Protein AF-A0A2D6MB55-F1 (afdb_monomer)

Solvent-accessible surface area (backbone atoms only — not comparable to full-atom values): 8657 Å² total; per-residue (Å²): 123,76,75,71,78,66,38,72,66,57,54,50,52,52,50,50,51,53,52,52,50,52,53,48,53,53,51,52,51,54,50,52,52,51,52,52,51,52,53,50,52,49,52,50,52,51,51,51,51,50,52,55,52,49,47,72,74,47,56,65,66,57,61,52,49,52,53,49,50,53,51,52,51,49,50,42,57,69,56,49,40,68,59,49,39,31,81,73,75,41,66,48,79,43,83,44,79,46,72,49,79,35,98,54,93,60,78,53,74,72,53,78,44,81,42,77,47,75,42,86,50,81,79,81,50,72,65,60,52,50,53,51,51,49,51,50,49,50,56,56,47,46,58,60,62,67,68,65,128

Radius of gyration: 39.73 Å; Cα contacts (8 Å, |Δi|>4): 72; chains: 1; bounding box: 83×55×105 Å

Structure (mmCIF, N/CA/C/O backbone):
data_AF-A0A2D6MB55-F1
#
_entry.id   AF-A0A2D6MB55-F1
#
loop_
_atom_site.group_PDB
_atom_site.id
_atom_site.type_symbol
_atom_site.label_atom_id
_atom_site.label_alt_id
_atom_site.label_comp_id
_atom_site.label_asym_id
_atom_site.label_entity_id
_atom_site.label_seq_id
_atom_site.pdbx_PDB_ins_code
_atom_site.Cartn_x
_atom_site.Cartn_y
_atom_site.Cartn_z
_atom_site.occupancy
_atom_site.B_iso_or_equiv
_atom_site.auth_seq_id
_atom_site.auth_comp_id
_atom_site.auth_asym_id
_atom_site.auth_atom_id
_atom_site.pdbx_PDB_model_num
ATOM 1 N N . MET A 1 1 ? -41.201 25.188 70.132 1.00 49.41 1 MET A N 1
ATOM 2 C CA . MET A 1 1 ? -42.019 24.571 69.062 1.00 49.41 1 MET A CA 1
ATOM 3 C C . MET A 1 1 ? -41.238 24.236 67.788 1.00 49.41 1 MET A C 1
ATOM 5 O O . MET A 1 1 ? -41.664 23.335 67.086 1.00 49.41 1 MET A O 1
ATOM 9 N N . LEU A 1 2 ? -40.085 24.859 67.499 1.00 52.25 2 LEU A N 1
ATOM 10 C CA . LEU A 1 2 ? -39.269 24.522 66.315 1.00 52.25 2 LEU A CA 1
ATOM 11 C C . LEU A 1 2 ? -38.495 23.190 66.413 1.00 52.25 2 LEU A C 1
ATOM 13 O O . LEU A 1 2 ? -38.155 22.598 65.397 1.00 52.25 2 LEU A O 1
ATOM 17 N N . THR A 1 3 ? -38.242 22.689 67.622 1.00 56.59 3 THR A N 1
ATOM 18 C CA . THR A 1 3 ? -37.444 21.474 67.868 1.00 56.59 3 THR A CA 1
ATOM 19 C C . THR A 1 3 ? -38.216 20.162 67.683 1.00 56.59 3 THR A C 1
ATOM 21 O O . THR A 1 3 ? -37.604 19.104 67.653 1.00 56.59 3 THR A O 1
ATOM 24 N N . SER A 1 4 ? -39.543 20.221 67.517 1.00 56.69 4 SER A N 1
ATOM 25 C CA . SER A 1 4 ? -40.404 19.052 67.265 1.00 56.69 4 SER A CA 1
ATOM 26 C C . SER A 1 4 ? -40.578 18.730 65.777 1.00 56.69 4 SER A C 1
ATOM 28 O O . SER A 1 4 ? -41.029 17.640 65.455 1.00 56.69 4 SER A O 1
ATOM 30 N N . PHE A 1 5 ? -40.262 19.659 64.869 1.00 56.84 5 PHE A N 1
ATOM 31 C CA . PHE A 1 5 ? -40.374 19.447 63.417 1.00 56.84 5 PHE A CA 1
ATOM 32 C C . PHE A 1 5 ? -39.100 18.844 62.800 1.00 56.84 5 PHE A C 1
ATOM 34 O O . PHE A 1 5 ? -39.119 18.387 61.662 1.00 56.84 5 PHE A O 1
ATOM 41 N N . LEU A 1 6 ? -38.004 18.804 63.564 1.00 64.69 6 LEU A N 1
ATOM 42 C CA . LEU A 1 6 ? -36.760 18.103 63.241 1.00 64.69 6 LEU A CA 1
ATOM 43 C C . LEU A 1 6 ? -36.684 16.797 64.047 1.00 64.69 6 LEU A C 1
ATOM 45 O O . LEU A 1 6 ? -35.723 16.564 64.778 1.00 64.69 6 LEU A O 1
ATOM 49 N N . THR A 1 7 ? -37.719 15.954 63.972 1.00 75.19 7 THR A N 1
ATOM 50 C CA . THR A 1 7 ? -37.617 14.604 64.538 1.00 75.19 7 THR A CA 1
ATOM 51 C C . THR A 1 7 ? -36.557 13.814 63.782 1.00 75.19 7 THR A C 1
ATOM 53 O O . THR A 1 7 ? -36.423 13.908 62.557 1.00 75.19 7 THR A O 1
ATOM 56 N N . VAL A 1 8 ? -35.791 13.014 64.521 1.00 77.81 8 VAL A N 1
ATOM 57 C CA . VAL A 1 8 ? -34.730 12.165 63.966 1.00 77.81 8 VAL A CA 1
ATOM 58 C C . VAL A 1 8 ? -35.293 11.218 62.892 1.00 77.81 8 VAL A C 1
ATOM 60 O O . VAL A 1 8 ? -34.596 10.927 61.921 1.00 77.81 8 VAL A O 1
ATOM 63 N N . GLU A 1 9 ? -36.570 10.819 62.986 1.00 78.19 9 GLU A N 1
ATOM 64 C CA . GLU A 1 9 ? -37.245 10.010 61.961 1.00 78.19 9 GLU A CA 1
ATOM 65 C C . GLU A 1 9 ? -37.550 10.770 60.658 1.00 78.19 9 GLU A C 1
ATOM 67 O O . GLU A 1 9 ? -37.451 10.197 59.575 1.00 78.19 9 GLU A O 1
ATOM 72 N N . PHE A 1 10 ? -37.884 12.065 60.712 1.00 81.69 10 PHE A N 1
ATOM 73 C CA . PHE A 1 10 ? -38.098 12.857 59.494 1.00 81.69 10 PHE A CA 1
ATOM 74 C C . PHE A 1 10 ? -36.774 13.098 58.760 1.00 81.69 10 PHE A C 1
ATOM 76 O O . PHE 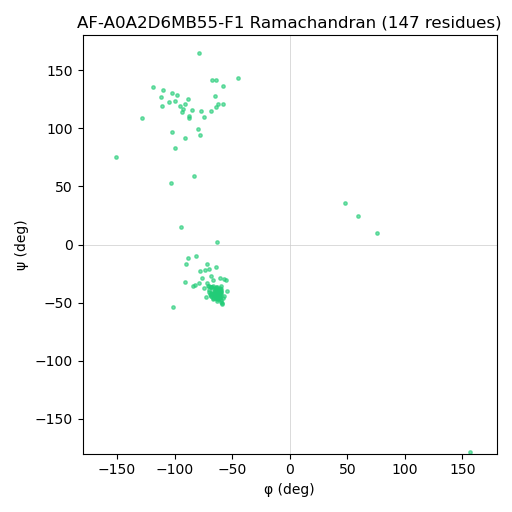A 1 10 ? -36.698 12.960 57.538 1.00 81.69 10 PHE A O 1
ATOM 83 N N . ILE A 1 11 ? -35.704 13.378 59.513 1.00 82.12 11 ILE A N 1
ATOM 84 C CA . ILE A 1 11 ? -34.352 13.531 58.963 1.00 82.12 11 ILE A CA 1
ATOM 85 C C . ILE A 1 11 ? -33.872 12.212 58.347 1.00 82.12 11 ILE A C 1
ATOM 87 O O . ILE A 1 11 ? -33.307 12.237 57.257 1.00 82.12 11 ILE A O 1
ATOM 91 N N . SER A 1 12 ? -34.124 11.059 58.978 1.00 82.44 12 SER A N 1
ATOM 92 C CA . SER A 1 12 ? -33.729 9.755 58.428 1.00 82.44 12 SER A CA 1
ATOM 93 C C . SER A 1 12 ? -34.544 9.361 57.187 1.00 82.44 12 SER A C 1
ATOM 95 O O . SER A 1 12 ? -33.988 8.812 56.232 1.00 82.44 12 SER A O 1
ATOM 97 N N . MET A 1 13 ? -35.833 9.707 57.129 1.00 84.25 13 MET A N 1
ATOM 98 C CA . MET A 1 13 ? -36.677 9.478 55.952 1.00 84.25 13 MET A CA 1
ATOM 99 C C . MET A 1 13 ? -36.261 10.364 54.766 1.00 84.25 13 MET A C 1
ATOM 101 O O . MET A 1 13 ? -36.111 9.880 53.645 1.00 84.25 13 MET A O 1
ATOM 105 N N . VAL A 1 14 ? -35.999 11.651 55.001 1.00 85.56 14 VAL A N 1
ATOM 106 C CA . VAL A 1 14 ? -35.494 12.560 53.959 1.00 85.56 14 VAL A CA 1
ATOM 107 C C . VAL A 1 14 ? -34.083 12.156 53.520 1.00 85.56 14 VAL A C 1
ATOM 109 O O . VAL A 1 14 ? -33.806 12.096 52.322 1.00 85.56 14 VAL A O 1
ATOM 112 N N . ALA A 1 15 ? -33.205 11.798 54.461 1.00 81.94 15 ALA A N 1
ATOM 113 C CA . ALA A 1 15 ? -31.858 11.326 54.154 1.00 81.94 15 ALA A CA 1
ATOM 114 C C . ALA A 1 15 ? -31.874 10.031 53.324 1.00 81.94 15 ALA A C 1
ATOM 116 O O . ALA A 1 15 ? -31.154 9.936 52.333 1.00 81.94 15 ALA A O 1
ATOM 117 N N . SER A 1 16 ? -32.726 9.058 53.660 1.00 83.12 16 SER A N 1
ATOM 118 C CA . SER A 1 16 ? -32.865 7.809 52.893 1.00 83.12 16 SER A CA 1
ATOM 119 C C . SER A 1 16 ? -33.457 8.027 51.496 1.00 83.12 16 SER A C 1
ATOM 121 O O . SER A 1 16 ? -32.998 7.399 50.541 1.00 83.12 16 SER A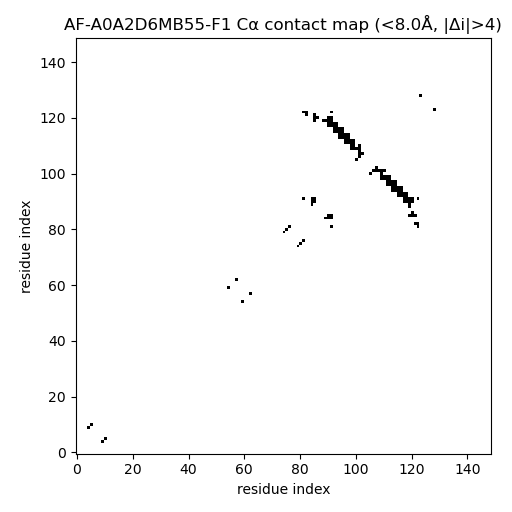 O 1
ATOM 123 N N . GLY A 1 17 ? -34.391 8.970 51.335 1.00 87.75 17 GLY A N 1
ATOM 124 C CA . GLY A 1 17 ? -34.904 9.385 50.026 1.00 87.75 17 GLY A CA 1
ATOM 125 C C . GLY A 1 17 ? -33.832 10.030 49.140 1.00 87.75 17 GLY A C 1
ATOM 126 O O . GLY A 1 17 ? -33.711 9.681 47.964 1.00 87.75 17 GLY A O 1
ATOM 127 N N . ILE A 1 18 ? -33.000 10.912 49.708 1.00 86.94 18 ILE A N 1
ATOM 128 C CA . ILE A 1 18 ? -31.872 11.539 48.997 1.00 86.94 18 ILE A CA 1
ATOM 129 C C . ILE A 1 18 ? -30.836 10.484 48.593 1.00 86.94 18 ILE A C 1
ATOM 131 O O . ILE A 1 18 ? -30.389 10.457 47.447 1.00 86.94 18 ILE A O 1
ATOM 135 N N . VAL A 1 19 ? -30.490 9.573 49.504 1.00 88.12 19 VAL A N 1
ATOM 136 C CA . VAL A 1 19 ? -29.543 8.482 49.236 1.00 88.12 19 VAL A CA 1
ATOM 137 C C . VAL A 1 19 ? -30.075 7.547 48.142 1.00 88.12 19 VAL A C 1
ATOM 139 O O . VAL A 1 19 ? -29.352 7.232 47.197 1.00 88.12 19 VAL A O 1
ATOM 142 N N . GLY A 1 20 ? -31.354 7.167 48.198 1.00 87.06 20 GLY A N 1
ATOM 143 C CA . GLY A 1 20 ? -32.001 6.362 47.159 1.00 87.06 20 GLY A CA 1
ATOM 144 C C . GLY A 1 20 ? -32.026 7.051 45.791 1.00 87.06 20 GLY A C 1
ATOM 145 O O . GLY A 1 20 ? -31.781 6.406 44.770 1.00 87.06 20 GLY A O 1
ATOM 146 N N . PHE A 1 21 ? -32.247 8.369 45.757 1.00 92.00 21 PHE A N 1
ATOM 147 C CA . PHE A 1 21 ? -32.185 9.160 44.527 1.00 92.00 21 PHE A CA 1
ATOM 148 C C . PHE A 1 21 ? -30.772 9.186 43.921 1.00 92.00 21 PHE A C 1
ATOM 150 O O . PHE A 1 21 ? -30.623 9.011 42.710 1.00 92.00 21 PHE A O 1
ATOM 157 N N . ILE A 1 22 ? -29.728 9.317 44.747 1.00 90.88 22 ILE A N 1
ATOM 158 C CA . ILE A 1 22 ? -28.326 9.267 44.296 1.00 90.88 22 ILE A CA 1
ATOM 159 C C . ILE A 1 22 ? -28.000 7.896 43.698 1.00 90.88 22 ILE A C 1
ATOM 161 O O . ILE A 1 22 ? -27.485 7.820 42.581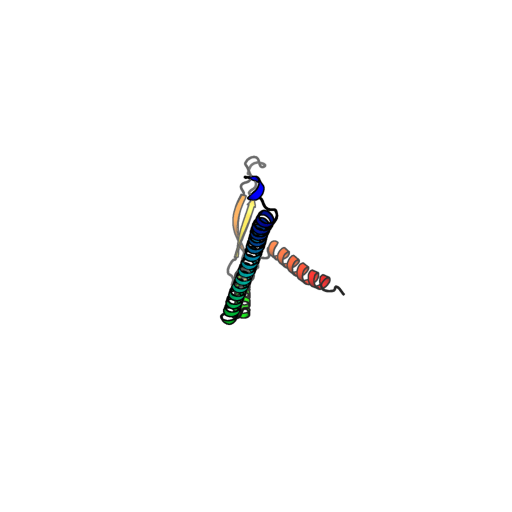 1.00 90.88 22 ILE A O 1
ATOM 165 N N . PHE A 1 23 ? -28.341 6.807 44.392 1.00 91.25 23 PHE A N 1
ATOM 166 C CA . PHE A 1 23 ? -28.106 5.456 43.877 1.00 91.25 23 PHE A CA 1
ATOM 167 C C . PHE A 1 23 ? -28.866 5.190 42.578 1.00 91.25 23 PHE A C 1
ATOM 169 O O . PHE A 1 23 ? -28.303 4.607 41.650 1.00 91.25 23 PHE A O 1
ATOM 176 N N . ARG A 1 24 ? -30.110 5.667 42.463 1.00 90.69 24 ARG A N 1
ATOM 177 C CA . ARG A 1 24 ? -30.884 5.565 41.222 1.00 90.69 24 ARG A CA 1
ATOM 178 C C . ARG A 1 24 ? -30.242 6.350 40.081 1.00 90.69 24 ARG A C 1
ATOM 180 O O . ARG A 1 24 ? -30.130 5.816 38.983 1.00 90.69 24 ARG A O 1
ATOM 187 N N . SER A 1 25 ? -29.760 7.565 40.344 1.00 91.62 25 SER A N 1
ATOM 188 C CA . SER A 1 25 ? -29.056 8.376 39.344 1.00 91.62 25 SER A CA 1
ATOM 189 C C . SER A 1 25 ? -27.781 7.687 38.842 1.00 91.62 25 SER A C 1
ATOM 191 O O . SER A 1 25 ? -27.509 7.669 37.642 1.00 91.62 25 SER A O 1
ATOM 193 N N . ILE A 1 26 ? -27.018 7.058 39.740 1.00 92.06 26 ILE A N 1
ATOM 194 C CA . ILE A 1 26 ? -25.820 6.286 39.378 1.00 92.06 26 ILE A CA 1
ATOM 195 C C . ILE A 1 26 ? -26.199 5.039 38.565 1.00 92.06 26 ILE A C 1
ATOM 197 O O . ILE A 1 26 ? -25.563 4.752 37.551 1.00 92.06 26 ILE A O 1
ATOM 201 N N . ALA A 1 27 ? -27.252 4.322 38.961 1.00 90.94 27 ALA A N 1
ATOM 202 C CA . ALA A 1 27 ? -27.725 3.138 38.250 1.00 90.94 27 ALA A CA 1
ATOM 203 C C . ALA A 1 27 ? -28.248 3.465 36.839 1.00 90.94 27 ALA A C 1
ATOM 205 O O . ALA A 1 27 ? -27.990 2.719 35.895 1.00 90.94 27 ALA A O 1
ATOM 206 N N . GLU A 1 28 ? -28.952 4.586 36.665 1.00 92.56 28 GLU A N 1
ATOM 207 C CA . GLU A 1 28 ? -29.411 5.057 35.352 1.00 92.56 28 GLU A CA 1
ATOM 208 C C . GLU A 1 28 ? -28.235 5.436 34.440 1.00 92.56 28 GLU A C 1
ATOM 210 O O . GLU A 1 28 ? -28.240 5.073 33.262 1.00 92.56 28 GLU A O 1
ATOM 215 N N . LYS A 1 29 ? -27.179 6.063 34.980 1.00 91.44 29 LYS A N 1
ATOM 216 C CA . LYS A 1 29 ? -25.940 6.327 34.227 1.00 91.44 29 LYS A CA 1
ATOM 217 C C . LYS A 1 29 ? -25.261 5.039 33.755 1.00 91.44 29 LYS A C 1
ATOM 219 O O . LYS A 1 29 ? -24.904 4.950 32.584 1.00 91.44 29 LYS A O 1
ATOM 224 N N . GLN A 1 30 ? -25.140 4.031 34.621 1.00 90.94 30 GLN A N 1
ATOM 225 C CA . GLN A 1 30 ? -24.542 2.741 34.246 1.00 90.94 30 GLN A CA 1
ATOM 226 C C . GLN A 1 30 ? -25.343 2.027 33.149 1.00 90.94 30 GLN A C 1
ATOM 228 O O . GLN A 1 30 ? -24.764 1.515 32.193 1.00 90.94 30 GLN A O 1
ATOM 23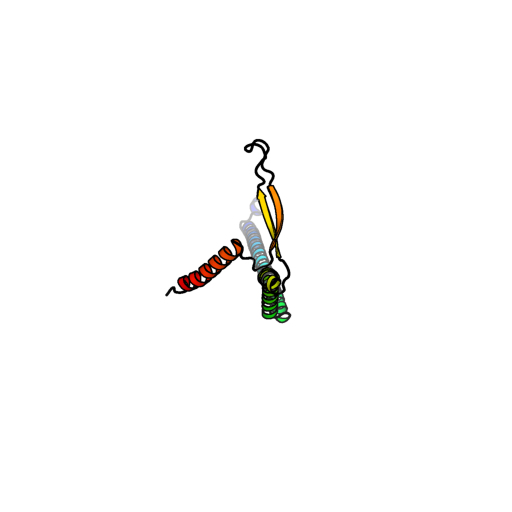3 N N . LYS A 1 31 ? -26.680 2.043 33.239 1.00 93.06 31 LYS A N 1
ATOM 234 C CA . LYS A 1 31 ? -27.549 1.490 32.188 1.00 93.06 31 LYS A CA 1
ATOM 235 C C . LYS A 1 31 ? -27.365 2.214 30.856 1.00 93.06 31 LYS A C 1
ATOM 237 O O . LYS A 1 31 ? -27.246 1.566 29.823 1.00 93.06 31 LYS A O 1
ATOM 242 N N . TYR A 1 32 ? -27.280 3.544 30.876 1.00 95.00 32 TYR A N 1
ATOM 243 C CA . TYR A 1 32 ? -27.046 4.331 29.666 1.00 95.00 32 TYR A CA 1
ATOM 244 C C . TYR A 1 32 ? -25.689 4.020 29.016 1.00 95.00 32 TYR A C 1
ATOM 246 O O . TYR A 1 32 ? -25.595 3.913 27.792 1.00 95.00 32 TYR A O 1
ATOM 254 N N . GLU A 1 33 ? -24.634 3.844 29.813 1.00 93.44 33 GLU A N 1
ATOM 255 C CA . GLU A 1 33 ? -23.320 3.440 29.305 1.00 93.44 33 GLU A CA 1
ATOM 256 C C . GLU A 1 33 ? -23.345 2.041 28.687 1.00 93.44 33 GLU A C 1
ATOM 258 O O . GLU A 1 33 ? -22.798 1.847 27.598 1.00 93.44 33 GLU A O 1
ATOM 263 N N . GLN A 1 34 ? -24.033 1.094 29.329 1.00 94.00 34 GLN A N 1
ATOM 264 C CA . GLN A 1 34 ? -24.227 -0.254 28.803 1.00 94.00 34 GLN A CA 1
ATOM 265 C C . GLN A 1 34 ? -24.993 -0.236 27.473 1.00 94.00 34 GLN A C 1
ATOM 267 O O . GLN A 1 34 ? -24.568 -0.869 26.505 1.00 94.00 34 GLN A O 1
ATOM 272 N N . ASP A 1 35 ? -26.070 0.543 27.380 1.00 95.81 35 ASP A N 1
ATOM 273 C CA . ASP A 1 35 ? -26.835 0.708 26.142 1.00 95.81 35 ASP A CA 1
ATOM 274 C C . ASP A 1 35 ? -26.002 1.366 25.039 1.00 95.81 35 ASP A C 1
ATOM 276 O O . ASP A 1 35 ? -26.057 0.950 23.878 1.00 95.81 35 ASP A O 1
ATOM 280 N N . ARG A 1 36 ? -25.182 2.367 25.381 1.00 94.31 36 ARG A N 1
ATOM 281 C CA . ARG A 1 36 ? -24.269 3.010 24.429 1.00 94.31 36 ARG A CA 1
ATOM 282 C C . ARG A 1 36 ? -23.221 2.024 23.914 1.00 94.31 36 ARG A C 1
ATOM 284 O O . ARG A 1 36 ? -22.938 2.015 22.717 1.00 94.31 36 ARG A O 1
ATOM 291 N N . PHE A 1 37 ? -22.680 1.182 24.791 1.00 96.00 37 PHE A N 1
ATOM 292 C CA . PHE A 1 37 ? -21.735 0.133 24.420 1.00 96.00 37 PHE A CA 1
ATOM 293 C C . PHE A 1 37 ? -22.380 -0.917 23.507 1.00 96.00 37 PHE A C 1
ATOM 295 O O . PHE A 1 37 ? -21.817 -1.249 22.465 1.00 96.00 37 PHE A O 1
ATOM 302 N N . ASN A 1 38 ? -23.596 -1.365 23.824 1.00 96.06 38 ASN A N 1
ATOM 303 C CA . ASN A 1 38 ? -24.345 -2.302 22.984 1.00 96.06 38 ASN A CA 1
ATOM 304 C C . ASN A 1 38 ? -24.611 -1.727 21.585 1.00 96.06 38 ASN A C 1
ATOM 306 O O . ASN A 1 38 ? -24.345 -2.392 20.586 1.00 96.06 38 ASN A O 1
ATOM 310 N N . ARG A 1 39 ? -25.038 -0.460 21.494 1.00 95.75 39 ARG A N 1
ATOM 311 C CA . ARG A 1 39 ? -25.225 0.227 20.203 1.00 95.75 39 ARG A CA 1
ATOM 312 C C . ARG A 1 39 ? -23.923 0.342 19.412 1.00 95.75 39 ARG A C 1
ATOM 314 O O . ARG A 1 39 ? -23.939 0.176 18.196 1.00 95.75 39 ARG A O 1
ATOM 321 N N . MET A 1 40 ? -22.800 0.601 20.084 1.00 95.94 40 MET A N 1
ATOM 322 C CA . MET A 1 40 ? -21.484 0.628 19.443 1.00 95.94 40 MET A CA 1
ATOM 323 C C . MET A 1 40 ? -21.117 -0.747 18.876 1.00 95.94 40 MET A C 1
ATOM 325 O O . MET A 1 40 ? -20.711 -0.843 17.720 1.00 95.94 40 MET A O 1
ATOM 329 N N . LEU A 1 41 ? -21.302 -1.816 19.655 1.00 96.25 41 LEU A N 1
ATOM 330 C CA . LEU A 1 41 ? -21.068 -3.182 19.185 1.00 96.25 41 LEU A CA 1
ATOM 331 C C . LEU A 1 41 ? -21.955 -3.531 17.990 1.00 96.25 41 LEU A C 1
ATOM 333 O O . LEU A 1 41 ? -21.488 -4.157 17.041 1.00 96.25 41 LEU A O 1
ATOM 337 N N . ASP A 1 42 ? -23.217 -3.118 18.005 1.00 96.44 42 ASP A N 1
ATOM 338 C CA . ASP A 1 42 ? -24.128 -3.372 16.895 1.00 96.44 42 ASP A CA 1
ATOM 339 C C . ASP A 1 42 ? -23.749 -2.581 15.638 1.00 96.44 42 ASP A C 1
ATOM 341 O O . ASP A 1 42 ? -23.816 -3.132 14.538 1.00 96.44 42 ASP A O 1
ATOM 345 N N . ALA A 1 43 ? -23.264 -1.344 15.780 1.00 95.12 43 ALA A N 1
ATOM 346 C CA . ALA A 1 43 ? -22.711 -0.577 14.665 1.00 95.12 43 ALA A CA 1
ATOM 347 C C . ALA A 1 43 ? -21.477 -1.267 14.054 1.00 95.12 43 ALA A C 1
ATOM 349 O O . ALA A 1 43 ? -21.391 -1.413 12.833 1.00 95.12 43 ALA A O 1
ATOM 350 N N . LEU A 1 44 ? -20.562 -1.771 14.891 1.00 94.75 44 LEU A N 1
ATOM 351 C CA . LEU A 1 44 ? -19.397 -2.539 14.436 1.00 94.75 44 LEU A CA 1
ATOM 352 C C . LEU A 1 44 ? -19.821 -3.817 13.700 1.00 94.75 44 LEU A C 1
ATOM 354 O O . LEU A 1 44 ? -19.359 -4.069 12.590 1.00 94.75 44 LEU A O 1
ATOM 358 N N . LYS A 1 45 ? -20.784 -4.573 14.246 1.00 95.56 45 LYS A N 1
ATOM 359 C CA . LYS A 1 45 ? -21.341 -5.764 13.582 1.00 95.56 45 LYS A CA 1
ATOM 360 C C . LYS A 1 45 ? -21.975 -5.433 12.232 1.00 95.56 45 LYS A C 1
ATOM 362 O O . LYS A 1 45 ? -21.889 -6.237 11.306 1.00 95.56 45 LYS A O 1
ATOM 367 N N . GLN A 1 46 ? -22.660 -4.296 12.106 1.00 93.56 46 GLN A N 1
ATOM 368 C CA . GLN A 1 46 ? -23.229 -3.860 10.828 1.00 93.56 46 GLN A CA 1
ATOM 369 C C . GLN A 1 46 ? -22.135 -3.503 9.816 1.00 93.56 46 GLN A C 1
ATOM 371 O O . GLN A 1 46 ? -22.237 -3.908 8.656 1.00 93.56 46 GLN A O 1
ATOM 376 N N . SER A 1 47 ? -21.071 -2.828 10.258 1.00 90.69 47 SER A N 1
ATOM 377 C CA . SER A 1 47 ? -19.896 -2.544 9.428 1.00 90.69 47 SER A CA 1
ATOM 378 C C . SER A 1 47 ? -19.242 -3.833 8.925 1.00 90.69 47 SER A C 1
ATOM 380 O O . SER A 1 47 ? -19.077 -4.005 7.718 1.00 90.69 47 SER A O 1
ATOM 382 N N . ASP A 1 48 ? -18.983 -4.795 9.813 1.00 91.94 48 ASP A N 1
ATOM 383 C CA . ASP A 1 48 ? -18.412 -6.096 9.445 1.00 91.94 48 ASP A CA 1
ATOM 384 C C . ASP A 1 48 ? -19.310 -6.869 8.476 1.00 91.94 48 ASP A C 1
ATOM 386 O O . ASP A 1 48 ? -18.836 -7.463 7.507 1.00 91.94 48 ASP A O 1
ATOM 390 N N . LYS A 1 49 ? -20.632 -6.856 8.689 1.00 92.31 49 LYS A N 1
ATOM 391 C CA . LYS A 1 49 ? -21.586 -7.464 7.749 1.00 92.31 49 LYS A CA 1
ATOM 392 C C . LYS A 1 49 ? -21.506 -6.807 6.372 1.00 92.31 49 LYS A C 1
ATOM 394 O O . LYS A 1 49 ? -21.503 -7.526 5.375 1.00 92.31 49 LYS A O 1
ATOM 399 N N . SER A 1 50 ? -21.418 -5.480 6.311 1.00 86.00 50 SER A N 1
ATOM 400 C CA . SER A 1 50 ? -21.270 -4.735 5.057 1.00 86.00 50 SER A CA 1
ATOM 401 C C . SER A 1 50 ? -19.964 -5.095 4.339 1.00 86.00 50 SER A C 1
ATOM 403 O O . SER A 1 50 ? -19.980 -5.431 3.153 1.00 86.00 50 SER A O 1
ATOM 405 N N . MET A 1 51 ? -18.846 -5.141 5.071 1.00 80.62 51 MET A N 1
ATOM 406 C CA . MET A 1 51 ? -17.539 -5.541 4.539 1.00 80.62 51 MET A CA 1
ATOM 407 C C . MET A 1 51 ? -17.557 -6.979 4.006 1.00 80.62 51 MET A C 1
ATOM 409 O O . MET A 1 51 ? -17.135 -7.233 2.878 1.00 80.62 51 MET A O 1
ATOM 413 N N . ASN A 1 52 ? -18.133 -7.915 4.762 1.00 84.69 52 ASN A N 1
ATOM 414 C CA . ASN A 1 52 ? -18.283 -9.307 4.336 1.00 84.69 52 ASN A CA 1
ATOM 415 C C . ASN A 1 52 ? -19.189 -9.447 3.102 1.00 84.69 52 ASN A C 1
ATOM 417 O O . ASN A 1 52 ? -18.930 -10.272 2.227 1.00 84.69 52 ASN A O 1
ATOM 421 N N . GLN A 1 53 ? -20.246 -8.638 2.992 1.00 84.81 53 GLN A N 1
ATOM 422 C CA . GLN A 1 53 ? -21.075 -8.587 1.786 1.00 84.81 53 GLN A CA 1
ATOM 423 C C . GLN A 1 53 ? -20.317 -8.007 0.586 1.00 84.81 53 GLN A C 1
ATOM 425 O O . GLN A 1 53 ? -20.511 -8.481 -0.530 1.00 84.81 53 GLN A O 1
ATOM 430 N N . ALA A 1 54 ? -19.446 -7.016 0.782 1.00 74.94 54 ALA A N 1
ATOM 431 C CA . ALA A 1 54 ? -18.616 -6.459 -0.285 1.00 74.94 54 ALA A CA 1
ATOM 432 C C . ALA A 1 54 ? -17.613 -7.491 -0.832 1.00 74.94 54 ALA A C 1
ATOM 434 O O . ALA A 1 54 ? -17.504 -7.647 -2.047 1.00 74.94 54 ALA A O 1
ATOM 435 N N . VAL A 1 55 ? -16.976 -8.269 0.049 1.00 74.69 55 VAL A N 1
ATOM 436 C CA . VAL A 1 55 ? -16.091 -9.388 -0.330 1.00 74.69 55 VAL A CA 1
ATOM 437 C C . VAL A 1 55 ? -16.829 -10.456 -1.146 1.00 74.69 55 VAL A C 1
ATOM 439 O O . VAL A 1 55 ? -16.269 -11.017 -2.082 1.00 74.69 55 VAL A O 1
ATOM 442 N N . LYS A 1 56 ? -18.109 -10.715 -0.846 1.00 76.19 56 LYS A N 1
ATOM 443 C CA . LYS A 1 56 ? -18.938 -11.633 -1.648 1.00 76.19 56 LYS A CA 1
ATOM 444 C C . LYS A 1 56 ? -19.260 -11.098 -3.049 1.00 76.19 56 LYS A C 1
ATOM 446 O O . LYS A 1 56 ? -19.504 -11.899 -3.944 1.00 76.19 56 LYS A O 1
ATOM 451 N N . ARG A 1 57 ? -19.299 -9.773 -3.244 1.00 72.00 57 ARG A N 1
ATOM 452 C CA . ARG A 1 57 ? -19.609 -9.140 -4.542 1.00 72.00 57 ARG A CA 1
ATOM 453 C C . 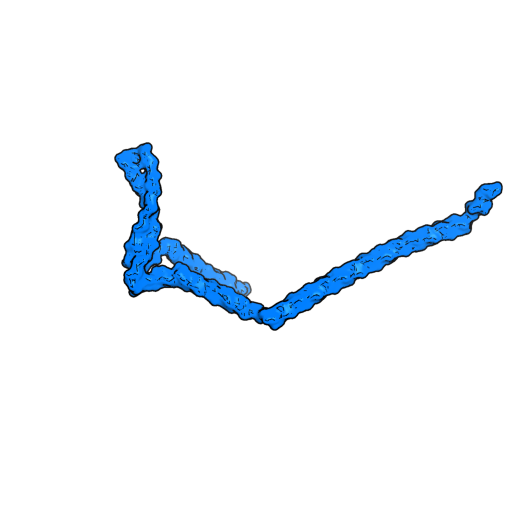ARG A 1 57 ? -18.401 -9.075 -5.468 1.00 72.00 57 ARG A C 1
ATOM 455 O O . ARG A 1 57 ? -18.565 -9.198 -6.676 1.00 72.00 57 ARG A O 1
ATOM 462 N N . VAL A 1 58 ? -17.208 -8.873 -4.913 1.00 66.25 58 VAL A N 1
ATOM 463 C CA . VAL A 1 58 ? -15.960 -8.843 -5.677 1.00 66.25 58 VAL A CA 1
ATOM 464 C C . VAL A 1 58 ? -14.981 -9.810 -5.022 1.00 66.25 58 VAL A C 1
ATOM 466 O O . VAL A 1 58 ? -14.476 -9.504 -3.940 1.00 66.25 58 VAL A O 1
ATOM 469 N N . PRO A 1 59 ? -14.687 -10.961 -5.656 1.00 70.19 59 PRO A N 1
ATOM 470 C CA . PRO A 1 59 ? -13.700 -11.879 -5.121 1.00 70.19 59 PRO A CA 1
ATOM 471 C C . PRO A 1 59 ? -12.364 -11.145 -4.992 1.00 70.19 59 PRO A C 1
ATOM 473 O O . PRO A 1 59 ? -11.822 -10.625 -5.971 1.00 70.19 59 PRO A O 1
ATOM 476 N N . VAL A 1 60 ? -11.838 -11.090 -3.767 1.00 66.62 60 VAL A N 1
ATOM 477 C CA . VAL A 1 60 ? -10.584 -10.391 -3.426 1.00 66.62 60 VAL A CA 1
ATOM 478 C C . VAL A 1 60 ? -9.424 -10.893 -4.295 1.00 66.62 60 VAL A C 1
ATOM 480 O O . VAL A 1 60 ? -8.529 -10.132 -4.670 1.00 66.62 60 VAL A O 1
ATOM 483 N N . ASP A 1 61 ? -9.491 -12.163 -4.692 1.00 69.25 61 ASP A N 1
ATOM 484 C CA . ASP A 1 61 ? -8.530 -12.814 -5.574 1.00 69.25 61 ASP A CA 1
ATOM 485 C C . ASP A 1 61 ? -8.496 -12.205 -6.979 1.00 69.25 61 ASP A C 1
ATOM 487 O O . ASP A 1 61 ? -7.413 -12.034 -7.541 1.00 69.25 61 ASP A O 1
ATOM 491 N N . VAL A 1 62 ? -9.640 -11.777 -7.524 1.00 70.81 62 VAL A N 1
ATOM 492 C CA . VAL A 1 62 ? -9.693 -11.128 -8.844 1.00 70.81 62 VAL A CA 1
ATOM 493 C C . VAL A 1 62 ? -9.021 -9.760 -8.786 1.00 70.81 62 VAL A C 1
ATOM 495 O O . VAL A 1 62 ? -8.173 -9.455 -9.624 1.00 70.81 62 VAL A O 1
ATOM 498 N N . GLY A 1 63 ? -9.295 -8.966 -7.747 1.00 69.31 63 GLY A N 1
ATOM 499 C CA . GLY A 1 63 ? -8.621 -7.677 -7.549 1.00 69.31 63 GLY A CA 1
ATOM 500 C C . GLY A 1 63 ? -7.100 -7.818 -7.391 1.00 69.31 63 GLY A C 1
ATOM 501 O O . GLY A 1 63 ? -6.329 -7.010 -7.917 1.00 69.31 63 GLY A O 1
ATOM 502 N N . LYS A 1 64 ? -6.645 -8.881 -6.716 1.00 75.75 64 LYS A N 1
ATOM 503 C CA . LYS A 1 64 ? -5.220 -9.200 -6.547 1.00 75.75 64 LYS A CA 1
ATOM 504 C C . LYS A 1 64 ? -4.546 -9.565 -7.870 1.00 75.75 64 LYS A C 1
ATOM 506 O O . LYS A 1 64 ? -3.432 -9.106 -8.126 1.00 75.75 64 LYS A O 1
ATOM 511 N N . VAL A 1 65 ? -5.201 -10.372 -8.706 1.00 78.81 65 VAL A N 1
ATOM 512 C CA . VAL A 1 65 ? -4.682 -10.761 -10.026 1.00 78.81 65 VAL A CA 1
ATOM 513 C C . VAL A 1 65 ? -4.608 -9.553 -10.952 1.00 78.81 65 VAL A C 1
ATOM 515 O O . VAL A 1 65 ? -3.556 -9.321 -11.538 1.00 78.81 65 VAL A O 1
ATOM 518 N N . VAL A 1 66 ? -5.655 -8.726 -11.010 1.00 76.31 66 VAL A N 1
ATOM 519 C CA . VAL A 1 66 ? -5.667 -7.509 -11.839 1.00 76.31 66 V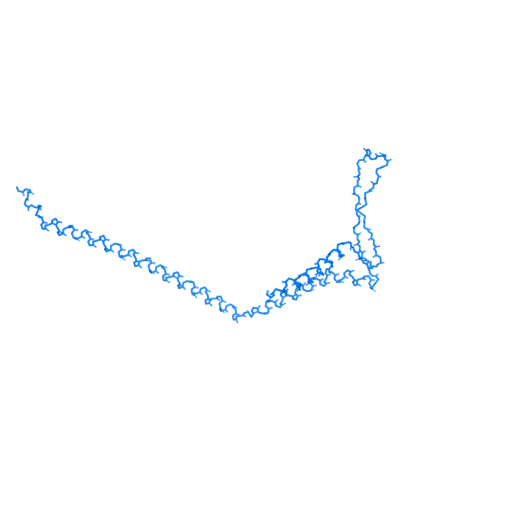AL A CA 1
ATOM 520 C C . VAL A 1 66 ? -4.512 -6.578 -11.466 1.00 76.31 66 VAL A C 1
ATOM 522 O O . VAL A 1 66 ? -3.781 -6.126 -12.343 1.00 76.31 66 VAL A O 1
ATOM 525 N N . ARG A 1 67 ? -4.261 -6.363 -10.166 1.00 75.56 67 ARG A N 1
ATOM 526 C CA . ARG A 1 67 ? -3.118 -5.554 -9.710 1.00 75.56 67 ARG A CA 1
ATOM 527 C C . ARG A 1 67 ? -1.780 -6.130 -10.181 1.00 75.56 67 ARG A C 1
ATOM 529 O O . ARG A 1 67 ? -0.918 -5.380 -10.624 1.00 75.56 67 ARG A O 1
ATOM 536 N N . ARG A 1 68 ? -1.607 -7.453 -10.103 1.00 81.25 68 ARG A N 1
ATOM 537 C CA . ARG A 1 68 ? -0.387 -8.129 -10.575 1.00 81.25 68 ARG A CA 1
ATOM 538 C C . ARG A 1 68 ? -0.221 -8.004 -12.087 1.00 81.25 68 ARG A C 1
ATOM 540 O O . ARG A 1 68 ? 0.877 -7.707 -12.533 1.00 81.25 68 ARG A O 1
ATOM 547 N N . VAL A 1 69 ? -1.294 -8.171 -12.857 1.00 83.56 69 VAL A N 1
ATOM 548 C CA . VAL A 1 69 ? -1.272 -8.048 -14.323 1.00 83.56 69 VAL A CA 1
ATOM 549 C C . VAL A 1 69 ? -0.924 -6.624 -14.753 1.00 83.56 69 VAL A C 1
ATOM 551 O O . VAL A 1 69 ? -0.070 -6.454 -15.618 1.00 83.56 69 VAL A O 1
ATOM 554 N N . ILE A 1 70 ? -1.508 -5.603 -14.117 1.00 81.00 70 ILE A N 1
ATOM 555 C CA . ILE A 1 70 ? -1.179 -4.197 -14.398 1.00 81.00 70 ILE A CA 1
ATOM 556 C C . ILE A 1 70 ? 0.306 -3.931 -14.122 1.00 81.00 70 ILE A C 1
ATOM 558 O O . ILE A 1 70 ? 0.998 -3.390 -14.979 1.00 81.00 70 ILE A O 1
ATOM 562 N N . VAL A 1 71 ? 0.820 -4.363 -12.965 1.00 80.56 71 VAL A N 1
ATOM 563 C CA . VAL A 1 71 ? 2.239 -4.184 -12.612 1.00 80.56 71 VAL A CA 1
ATOM 564 C C . VAL A 1 71 ? 3.157 -4.910 -13.596 1.00 80.56 71 VAL A C 1
ATOM 566 O O . VAL A 1 71 ? 4.129 -4.321 -14.057 1.00 80.56 71 VAL A O 1
ATOM 569 N N . LEU A 1 72 ? 2.841 -6.156 -13.962 1.00 83.12 72 LEU A N 1
ATOM 570 C CA . LEU A 1 72 ? 3.614 -6.913 -14.951 1.00 83.12 72 LEU A CA 1
ATOM 571 C C . LEU A 1 72 ? 3.597 -6.238 -16.327 1.00 83.12 72 LEU A C 1
ATOM 573 O O . LEU A 1 72 ? 4.630 -6.181 -16.981 1.00 83.12 72 LEU A O 1
ATOM 577 N N . THR A 1 73 ? 2.457 -5.681 -16.738 1.00 81.12 73 THR A N 1
ATOM 578 C CA . THR A 1 73 ? 2.318 -4.962 -18.014 1.00 81.12 73 THR A CA 1
ATOM 579 C C . THR A 1 73 ? 3.155 -3.683 -18.023 1.00 81.12 73 THR A C 1
ATOM 581 O O . THR A 1 73 ? 3.846 -3.413 -19.000 1.00 81.12 73 THR A O 1
ATOM 584 N N . ILE A 1 74 ? 3.147 -2.917 -16.928 1.00 77.06 74 ILE A N 1
ATOM 585 C CA . 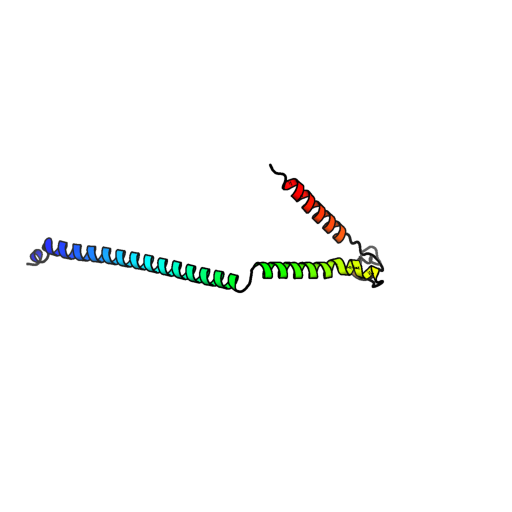ILE A 1 74 ? 3.950 -1.693 -16.807 1.00 77.06 74 ILE A CA 1
ATOM 586 C C . ILE A 1 74 ? 5.441 -2.030 -16.787 1.00 77.06 74 ILE A C 1
ATOM 588 O O . ILE A 1 74 ? 6.193 -1.424 -17.538 1.00 77.06 74 ILE A O 1
ATOM 592 N N . LEU A 1 75 ? 5.869 -3.017 -15.991 1.00 77.81 75 LEU A N 1
ATOM 593 C CA . LEU A 1 75 ? 7.270 -3.455 -15.958 1.00 77.81 75 LEU A CA 1
ATOM 594 C C . LEU A 1 75 ? 7.737 -3.974 -17.319 1.00 77.81 75 LEU A C 1
ATOM 596 O O . LEU A 1 75 ? 8.858 -3.695 -17.739 1.00 77.81 75 LEU A O 1
ATOM 600 N N . PHE A 1 76 ? 6.876 -4.698 -18.034 1.00 78.12 76 PHE A N 1
ATOM 601 C CA . PHE A 1 76 ? 7.163 -5.115 -19.399 1.00 78.12 76 PHE A CA 1
ATOM 602 C C . PHE A 1 76 ? 7.322 -3.901 -20.329 1.00 78.12 76 PHE A C 1
ATOM 604 O O . PHE A 1 76 ? 8.295 -3.815 -21.073 1.00 78.12 76 PHE A O 1
ATOM 611 N N . GLY A 1 77 ? 6.422 -2.921 -20.245 1.00 77.25 77 GLY A N 1
ATOM 612 C CA . GLY A 1 77 ? 6.491 -1.706 -21.056 1.00 77.25 77 GLY A CA 1
ATOM 613 C C . GLY A 1 77 ? 7.705 -0.820 -20.760 1.00 77.25 77 GLY A C 1
ATOM 614 O O . GLY A 1 77 ? 8.286 -0.269 -21.685 1.00 77.25 77 GLY A O 1
ATOM 615 N N . THR A 1 78 ? 8.114 -0.677 -19.498 1.00 73.62 78 THR A N 1
ATOM 616 C CA . THR A 1 78 ? 9.184 0.260 -19.115 1.00 73.62 78 THR A CA 1
ATOM 617 C C . THR A 1 78 ? 10.573 -0.355 -19.130 1.00 73.62 78 THR A C 1
ATOM 619 O O . THR A 1 78 ? 11.534 0.347 -19.422 1.00 73.62 78 THR A O 1
ATOM 622 N N . ILE A 1 79 ? 10.698 -1.647 -18.821 1.00 76.19 79 ILE A N 1
ATOM 623 C CA . ILE A 1 79 ? 11.992 -2.332 -18.763 1.00 76.19 79 ILE A CA 1
ATOM 624 C C . ILE A 1 79 ? 12.199 -3.143 -20.038 1.00 76.19 79 ILE A C 1
ATOM 626 O O . ILE A 1 79 ? 13.200 -2.970 -20.722 1.00 76.19 79 ILE A O 1
ATOM 630 N N . VAL A 1 80 ? 11.252 -4.014 -20.397 1.00 78.56 80 VAL A N 1
ATOM 631 C CA . VAL A 1 80 ? 11.452 -4.972 -21.498 1.00 78.56 80 VAL A CA 1
ATOM 632 C C . VAL A 1 80 ? 11.376 -4.298 -22.871 1.00 78.56 80 VAL A C 1
ATOM 634 O O . VAL A 1 80 ? 12.170 -4.632 -23.748 1.00 78.56 80 VAL A O 1
ATOM 637 N N . ALA A 1 81 ? 10.489 -3.319 -23.070 1.00 75.75 81 ALA A N 1
ATOM 638 C CA . ALA A 1 81 ? 10.374 -2.624 -24.355 1.00 75.75 81 ALA A CA 1
ATOM 639 C C . ALA A 1 81 ? 11.674 -1.920 -24.807 1.00 75.75 81 ALA A C 1
ATOM 641 O O . ALA A 1 81 ? 12.113 -2.212 -25.918 1.00 75.75 81 ALA A O 1
ATOM 642 N N . PRO A 1 82 ? 12.359 -1.076 -24.003 1.00 75.31 82 PRO A N 1
ATOM 643 C CA . PRO A 1 82 ? 13.629 -0.471 -24.426 1.00 75.31 82 PRO A CA 1
ATOM 644 C C . PRO A 1 82 ? 14.758 -1.490 -24.644 1.00 75.31 82 PRO A C 1
ATOM 646 O O . PRO A 1 82 ? 15.698 -1.192 -25.376 1.00 75.31 82 PRO A O 1
ATOM 649 N N . PHE A 1 83 ? 14.662 -2.703 -24.085 1.00 73.38 83 PHE A N 1
ATOM 650 C CA . PHE A 1 83 ? 15.574 -3.802 -24.422 1.00 73.38 83 PHE A CA 1
ATOM 651 C C . PHE A 1 83 ? 15.232 -4.493 -25.746 1.00 73.38 83 PHE A C 1
ATOM 653 O O . PHE A 1 83 ? 16.141 -4.951 -26.433 1.00 73.38 83 PHE A O 1
ATOM 660 N N . LEU A 1 84 ? 13.948 -4.579 -26.111 1.00 76.12 84 LEU A N 1
ATOM 661 C CA . LEU A 1 84 ? 13.495 -5.231 -27.344 1.00 76.12 84 LEU A CA 1
ATOM 662 C C . LEU A 1 84 ? 13.561 -4.314 -28.574 1.00 76.12 84 LEU A C 1
ATOM 664 O O . LEU A 1 84 ? 13.876 -4.788 -29.661 1.00 76.12 84 LEU A O 1
ATOM 668 N N . LEU A 1 85 ? 13.286 -3.016 -28.423 1.00 76.94 85 LEU A N 1
ATOM 669 C CA . LEU A 1 85 ? 13.253 -2.043 -29.525 1.00 76.94 85 LEU A CA 1
ATOM 670 C C . LEU A 1 85 ? 14.545 -2.003 -30.375 1.00 76.94 85 LEU A C 1
ATOM 672 O O . LEU A 1 85 ? 14.424 -1.985 -31.604 1.00 76.94 85 LEU A O 1
ATOM 676 N N . PRO A 1 86 ? 15.760 -2.102 -29.793 1.00 74.06 86 PRO A N 1
ATOM 677 C CA . PRO A 1 86 ? 16.995 -2.197 -30.571 1.00 74.06 86 PRO A CA 1
ATOM 678 C C . PRO A 1 86 ? 17.078 -3.420 -31.498 1.00 74.06 86 PRO A C 1
ATOM 680 O O . PRO A 1 86 ? 17.709 -3.330 -32.547 1.00 74.06 86 PRO A O 1
ATOM 683 N N . PHE A 1 87 ? 16.424 -4.548 -31.174 1.00 74.94 87 PHE A N 1
ATOM 684 C CA . PHE A 1 87 ? 16.399 -5.735 -32.050 1.00 74.94 87 PHE A CA 1
ATOM 685 C C . PHE A 1 87 ? 15.572 -5.518 -33.323 1.00 74.94 87 PHE A C 1
ATOM 687 O O . PHE A 1 87 ? 15.778 -6.209 -34.318 1.00 74.94 87 PHE A O 1
ATOM 694 N N . PHE A 1 88 ? 14.661 -4.542 -33.309 1.00 78.19 88 PHE A N 1
ATOM 695 C CA . PHE A 1 88 ? 13.862 -4.139 -34.466 1.00 78.19 88 PHE A CA 1
ATOM 696 C C . PHE A 1 88 ? 14.483 -2.956 -35.231 1.00 78.19 88 PHE A C 1
ATOM 698 O O . PHE A 1 88 ? 13.804 -2.343 -36.052 1.00 78.19 88 PHE A O 1
ATOM 705 N N . ASN A 1 89 ? 15.762 -2.635 -34.983 1.00 71.19 89 ASN A N 1
ATOM 706 C CA . ASN A 1 89 ? 16.482 -1.484 -35.549 1.00 71.19 89 ASN A CA 1
ATOM 707 C C . ASN A 1 89 ? 15.853 -0.113 -35.221 1.00 71.19 89 ASN A C 1
ATOM 709 O O . ASN A 1 89 ? 16.065 0.855 -35.951 1.00 71.19 89 ASN A O 1
ATOM 713 N N . ILE A 1 90 ? 15.096 -0.006 -34.125 1.00 75.88 90 ILE A N 1
ATOM 714 C CA . ILE A 1 90 ? 14.568 1.275 -33.639 1.00 75.88 90 ILE A CA 1
ATOM 715 C C . ILE A 1 90 ? 15.592 1.859 -32.648 1.00 75.88 90 ILE A C 1
ATOM 717 O O . ILE A 1 90 ? 15.895 1.195 -31.652 1.00 75.88 90 ILE A O 1
ATOM 721 N N . PRO A 1 91 ? 16.148 3.064 -32.893 1.00 69.62 91 PRO A N 1
ATOM 722 C CA . PRO A 1 91 ? 17.145 3.658 -32.005 1.00 69.62 91 PRO A CA 1
ATOM 723 C C . PRO A 1 91 ? 16.536 4.039 -30.653 1.00 69.62 91 PRO A C 1
ATOM 725 O O . PRO A 1 91 ? 15.416 4.549 -30.583 1.00 69.62 91 PRO A O 1
ATOM 728 N N . VAL A 1 92 ? 17.301 3.838 -29.578 1.00 69.69 92 VAL A N 1
ATOM 729 C CA . VAL A 1 92 ? 16.942 4.305 -28.232 1.00 69.69 92 VAL A CA 1
ATOM 730 C C . VAL A 1 92 ? 17.678 5.615 -27.969 1.00 69.69 92 VAL A C 1
ATOM 732 O O . VAL A 1 92 ? 18.890 5.715 -28.172 1.00 69.69 92 VAL A O 1
ATOM 735 N N . ILE A 1 93 ? 16.931 6.635 -27.551 1.00 70.56 93 ILE A N 1
ATOM 736 C CA . ILE A 1 93 ? 17.469 7.963 -27.248 1.00 70.56 93 ILE A CA 1
ATOM 737 C C . ILE A 1 93 ? 17.907 7.975 -25.787 1.00 70.56 93 ILE A C 1
ATOM 739 O O . ILE A 1 93 ? 17.105 7.677 -24.902 1.00 70.56 93 ILE A O 1
ATOM 743 N N . VAL A 1 94 ? 19.168 8.325 -25.544 1.00 69.44 94 VAL A N 1
ATOM 744 C CA . VAL A 1 94 ? 19.736 8.428 -24.198 1.00 69.44 94 VAL A CA 1
ATOM 745 C C . VAL A 1 94 ? 20.189 9.855 -23.956 1.00 69.44 94 VAL A C 1
ATOM 747 O O . VAL A 1 94 ? 20.804 10.485 -24.817 1.00 69.44 94 VAL A O 1
ATOM 750 N N . GLU A 1 95 ? 19.861 10.359 -22.775 1.00 69.25 95 GLU A N 1
ATOM 751 C CA . GLU A 1 95 ? 20.318 11.653 -22.294 1.00 69.25 95 GLU A CA 1
ATOM 752 C C . GLU A 1 95 ? 21.699 11.490 -21.650 1.00 69.25 95 GLU A C 1
ATOM 754 O O . GLU A 1 95 ? 21.824 10.809 -20.634 1.00 69.25 95 GLU A O 1
ATOM 759 N N . ASN A 1 96 ? 22.728 12.119 -22.224 1.00 64.69 96 ASN A N 1
ATOM 760 C CA . ASN A 1 96 ? 24.025 12.266 -21.571 1.00 64.69 96 ASN A CA 1
ATOM 761 C C . ASN A 1 96 ? 24.232 13.735 -21.201 1.00 64.69 96 ASN A C 1
ATOM 763 O O . ASN A 1 96 ? 24.026 14.641 -22.010 1.00 64.69 96 ASN A O 1
ATOM 767 N N . GLN A 1 97 ? 24.660 13.974 -19.965 1.00 59.22 97 GLN A N 1
ATOM 768 C CA . GLN A 1 97 ? 25.098 15.296 -19.535 1.00 59.22 97 GLN A CA 1
ATOM 769 C C . GLN A 1 97 ? 26.581 15.424 -19.864 1.00 59.22 97 GLN A C 1
ATOM 771 O O . GLN A 1 97 ? 27.418 14.765 -19.248 1.00 59.22 97 GLN A O 1
ATOM 776 N N . GLU A 1 98 ? 26.898 16.247 -20.859 1.00 64.25 98 GLU A N 1
ATOM 777 C CA . GLU A 1 98 ? 28.276 16.590 -21.180 1.00 64.25 98 GLU A CA 1
ATOM 778 C C . GLU A 1 98 ? 28.613 17.911 -20.484 1.00 64.25 98 GLU A C 1
ATOM 780 O O . GLU A 1 98 ? 27.977 18.950 -20.694 1.00 64.25 98 GLU A O 1
ATOM 785 N N . THR A 1 99 ? 29.610 17.862 -19.604 1.00 56.34 99 THR A N 1
ATOM 786 C CA . THR A 1 99 ? 30.195 19.062 -19.014 1.00 56.34 99 THR A CA 1
ATOM 787 C C . THR A 1 99 ? 31.158 19.641 -20.037 1.00 56.34 99 THR A C 1
ATOM 789 O O . THR A 1 99 ? 32.284 19.165 -20.171 1.00 56.34 99 THR A O 1
ATOM 792 N N . SER A 1 100 ? 30.723 20.656 -20.780 1.00 57.72 100 SER A N 1
ATOM 793 C CA . SER A 1 100 ? 31.617 21.382 -21.679 1.00 57.72 100 SER A CA 1
ATOM 794 C C . SER A 1 100 ? 32.698 22.081 -20.855 1.00 57.72 100 SER A C 1
ATOM 796 O O . SER A 1 100 ? 32.398 22.936 -20.014 1.00 57.72 100 SER A O 1
ATOM 798 N N . GLU A 1 101 ? 33.959 21.713 -21.082 1.00 57.16 101 GLU A N 1
ATOM 799 C CA . GLU A 1 101 ? 35.092 22.391 -20.462 1.00 57.16 101 GLU A CA 1
ATOM 800 C C . GLU A 1 101 ? 35.164 23.840 -20.963 1.00 57.16 101 GLU A C 1
ATOM 802 O O . GLU A 1 101 ? 35.117 24.129 -22.159 1.00 57.16 101 GLU A O 1
ATOM 807 N N . SER A 1 102 ? 35.224 24.771 -20.014 1.00 55.41 102 SER A N 1
ATOM 808 C CA . SER A 1 102 ? 35.308 26.205 -20.276 1.00 55.41 102 SER A CA 1
ATOM 809 C C . SER A 1 102 ? 36.539 26.540 -21.120 1.00 55.41 102 SER A C 1
ATOM 811 O O . SER A 1 102 ? 37.643 26.089 -20.820 1.00 55.41 102 SER A O 1
ATOM 813 N N . ILE A 1 103 ? 36.363 27.411 -22.118 1.00 59.22 103 ILE A N 1
ATOM 814 C CA . ILE A 1 103 ? 37.385 27.844 -23.094 1.00 59.22 103 ILE A CA 1
ATOM 815 C C . ILE A 1 103 ? 38.579 28.588 -22.442 1.00 59.22 103 ILE A C 1
ATOM 817 O O . ILE A 1 103 ? 39.515 28.999 -23.121 1.00 59.22 103 ILE A O 1
ATOM 821 N N . PHE A 1 104 ? 38.621 28.732 -21.114 1.00 59.19 104 PHE A N 1
ATOM 822 C CA . PHE A 1 104 ? 39.707 29.428 -20.428 1.00 59.19 104 PHE A CA 1
ATOM 823 C C . PHE A 1 104 ? 39.939 28.898 -19.006 1.00 59.19 104 PHE A C 1
ATOM 825 O O . PHE A 1 104 ? 39.537 29.540 -18.040 1.00 59.19 104 PHE A O 1
ATOM 832 N N . TRP A 1 105 ? 40.558 27.717 -18.852 1.00 59.41 105 TRP A N 1
ATOM 833 C CA . TRP A 1 105 ? 41.019 27.201 -17.542 1.00 59.41 105 TRP A CA 1
ATOM 834 C C . TRP A 1 105 ? 39.954 27.290 -16.414 1.00 59.41 105 TRP A C 1
ATOM 836 O O . TRP A 1 105 ? 40.266 27.576 -15.261 1.00 59.41 105 TRP A O 1
ATOM 846 N N . GLY A 1 106 ? 38.669 27.095 -16.743 1.00 62.69 106 GLY A N 1
ATOM 847 C CA . GLY A 1 106 ? 37.570 27.118 -15.766 1.00 62.69 106 GLY A CA 1
ATOM 848 C C . GLY A 1 106 ? 37.117 28.498 -15.255 1.00 62.69 106 GLY A C 1
ATOM 849 O O . GLY A 1 106 ? 36.324 28.544 -14.318 1.00 62.69 106 GLY A O 1
ATOM 850 N N . LEU A 1 107 ? 37.570 29.617 -15.837 1.00 67.06 107 LEU A N 1
ATOM 851 C CA . LEU A 1 107 ? 37.271 30.972 -15.327 1.00 67.06 107 LEU A CA 1
ATOM 852 C C . LEU A 1 107 ? 35.862 31.489 -15.673 1.00 67.06 107 LEU A C 1
ATOM 854 O O . LEU A 1 107 ? 35.328 32.347 -14.973 1.00 67.06 107 LEU A O 1
ATOM 858 N N . PHE A 1 108 ? 35.241 30.950 -16.722 1.00 63.38 108 PHE A N 1
ATOM 859 C CA . PHE A 1 108 ? 33.828 31.169 -17.040 1.00 63.38 108 PHE A CA 1
ATOM 860 C C . PHE A 1 108 ? 33.087 29.856 -16.801 1.00 63.38 108 PHE A C 1
ATOM 862 O O . PHE A 1 108 ? 33.464 28.844 -17.388 1.00 63.38 108 PHE A O 1
ATOM 869 N N . GLY A 1 109 ? 32.113 29.872 -15.886 1.00 56.66 109 GLY A N 1
ATOM 870 C CA . GLY A 1 109 ? 31.508 28.683 -15.274 1.00 56.66 109 GLY A CA 1
ATOM 871 C C . GLY A 1 109 ? 31.160 27.554 -16.248 1.00 56.66 109 GLY A C 1
ATOM 872 O O . GLY A 1 109 ? 30.735 27.795 -17.377 1.00 56.66 109 GLY A O 1
ATOM 873 N N . SER A 1 110 ? 31.336 26.309 -15.794 1.00 58.88 110 SER A N 1
ATOM 874 C CA . SER A 1 110 ? 30.980 25.122 -16.572 1.00 58.88 110 SER A CA 1
ATOM 875 C C . SER A 1 110 ? 29.478 25.119 -16.847 1.00 58.88 110 SER A C 1
ATOM 877 O O . SER A 1 110 ? 28.667 25.123 -15.918 1.00 58.88 110 SER A O 1
ATOM 879 N N . SER A 1 111 ? 29.105 25.120 -18.121 1.00 58.34 111 SER A N 1
ATOM 880 C CA . SER A 1 111 ? 27.711 24.981 -18.522 1.00 58.34 111 SER A CA 1
ATOM 881 C C . SER A 1 111 ? 27.423 23.504 -18.761 1.00 58.34 111 SER A C 1
ATOM 883 O O . SER A 1 111 ? 28.020 22.887 -19.643 1.00 58.34 111 SER A O 1
ATOM 885 N N . ASN A 1 112 ? 26.524 22.932 -17.960 1.00 57.53 112 ASN A N 1
ATOM 886 C CA . ASN A 1 112 ? 26.043 21.572 -18.170 1.00 57.53 112 ASN A CA 1
ATOM 887 C C . ASN A 1 112 ? 25.085 21.603 -19.360 1.00 57.53 112 ASN A C 1
ATOM 889 O O . ASN A 1 112 ? 24.001 22.179 -19.264 1.00 57.53 112 ASN A O 1
ATOM 893 N N . THR A 1 113 ? 25.499 21.021 -20.484 1.00 59.91 113 THR A N 1
ATOM 894 C CA . THR A 1 113 ? 24.654 20.926 -21.675 1.00 59.91 113 THR A CA 1
ATOM 895 C C . THR A 1 113 ? 24.143 19.498 -21.797 1.00 59.91 113 THR A C 1
ATOM 897 O O . THR A 1 113 ? 24.914 18.542 -21.842 1.00 59.91 113 THR A O 1
ATOM 900 N N . THR A 1 114 ? 22.822 19.351 -21.829 1.00 63.72 114 THR A N 1
ATOM 901 C CA . THR A 1 114 ? 22.170 18.062 -22.051 1.00 63.72 114 THR A CA 1
ATOM 902 C C . THR A 1 114 ? 22.243 17.707 -23.535 1.00 63.72 114 THR A C 1
ATOM 904 O O . THR A 1 114 ? 21.645 18.399 -24.362 1.00 63.72 114 THR A O 1
ATOM 907 N N . VAL A 1 115 ? 22.958 16.634 -23.879 1.00 66.19 115 VAL A N 1
ATOM 908 C CA . VAL A 1 115 ? 23.091 16.143 -25.256 1.00 66.19 115 VAL A CA 1
ATOM 909 C C . VAL A 1 115 ? 22.372 14.801 -25.378 1.00 66.19 115 VAL A C 1
ATOM 911 O O . VAL A 1 115 ? 22.600 13.870 -24.604 1.00 66.19 115 VAL A O 1
ATOM 914 N N . TYR A 1 116 ? 21.478 14.701 -26.360 1.00 70.12 116 TYR A N 1
ATOM 915 C CA . TYR A 1 116 ? 20.735 13.476 -26.643 1.00 70.12 116 TYR A CA 1
ATOM 916 C C . TYR A 1 116 ? 21.463 12.672 -27.716 1.00 70.12 116 TYR A C 1
ATOM 918 O O . TYR A 1 116 ? 21.531 13.094 -28.872 1.00 70.12 116 TYR A O 1
ATOM 926 N N . HIS A 1 117 ? 21.972 11.499 -27.348 1.00 69.94 117 HIS A N 1
ATOM 927 C CA . HIS A 1 117 ? 22.633 10.587 -28.280 1.00 69.94 117 HIS A CA 1
ATOM 928 C C . HIS A 1 117 ? 21.686 9.447 -28.655 1.00 69.94 117 HIS A C 1
ATOM 930 O O . HIS A 1 117 ? 21.077 8.808 -27.795 1.00 69.94 117 HIS A O 1
ATOM 936 N N . GLN A 1 118 ? 21.553 9.188 -29.956 1.00 68.69 118 GLN A N 1
ATOM 937 C CA . GLN A 1 118 ? 20.799 8.042 -30.463 1.00 68.69 118 GLN A CA 1
ATOM 938 C C . GLN A 1 118 ? 21.735 6.841 -30.534 1.00 68.69 118 GLN A C 1
ATOM 940 O O . GLN A 1 118 ? 22.655 6.814 -31.351 1.00 68.69 118 GLN A O 1
ATOM 945 N N . ILE A 1 119 ? 21.511 5.852 -29.673 1.00 67.19 119 ILE A N 1
ATOM 946 C CA . ILE A 1 119 ? 22.317 4.635 -29.657 1.00 67.19 119 ILE A CA 1
ATOM 947 C C . ILE A 1 119 ? 21.552 3.544 -30.402 1.00 67.19 119 ILE A C 1
ATOM 949 O O . ILE A 1 119 ? 20.418 3.194 -30.065 1.00 67.19 119 ILE A O 1
ATOM 953 N N . TYR A 1 120 ? 22.201 2.991 -31.424 1.00 62.00 120 TYR A N 1
ATOM 954 C CA . TYR A 1 120 ? 21.741 1.810 -32.143 1.00 62.00 120 TYR A CA 1
ATOM 955 C C . TYR A 1 120 ? 22.345 0.578 -31.464 1.00 62.00 120 TYR A C 1
ATOM 957 O O . TYR A 1 120 ? 23.476 0.193 -31.752 1.00 62.00 120 TYR A O 1
ATOM 965 N N . GLY A 1 121 ? 21.628 -0.005 -30.503 1.00 64.56 121 GLY A N 1
ATOM 966 C CA . GLY A 1 121 ? 22.096 -1.196 -29.794 1.00 64.56 121 GLY A CA 1
ATOM 967 C C . GLY A 1 121 ? 21.476 -1.394 -28.414 1.00 64.56 121 GLY A C 1
ATOM 968 O O . GLY A 1 121 ? 20.624 -0.628 -27.970 1.00 64.56 121 GLY A O 1
ATOM 969 N N . PHE A 1 122 ? 21.906 -2.457 -27.736 1.00 63.75 122 PHE A N 1
ATOM 970 C CA . PHE A 1 122 ? 21.447 -2.803 -26.393 1.00 63.75 122 PHE A CA 1
ATOM 971 C C . PHE A 1 122 ? 21.945 -1.780 -25.364 1.00 63.75 122 PHE A C 1
ATOM 973 O O . PHE A 1 122 ? 23.146 -1.668 -25.108 1.00 63.75 122 PHE A O 1
ATOM 980 N N . LEU A 1 123 ? 21.012 -1.045 -24.757 1.00 67.75 123 LEU A N 1
ATOM 981 C CA . LEU A 1 123 ? 21.321 -0.049 -23.741 1.00 67.75 123 LEU A CA 1
ATOM 982 C C . LEU A 1 123 ? 21.608 -0.722 -22.387 1.00 67.75 123 LEU A C 1
ATOM 984 O O . LEU A 1 123 ? 20.705 -1.008 -21.598 1.00 67.75 123 LEU A O 1
ATOM 988 N N . PHE A 1 124 ? 22.886 -0.970 -22.105 1.00 66.56 124 PHE A N 1
ATOM 989 C CA . PHE A 1 124 ? 23.336 -1.502 -20.819 1.00 66.56 124 PHE A CA 1
ATOM 990 C C . PHE A 1 124 ? 23.875 -0.392 -19.918 1.00 66.56 124 PHE A C 1
ATOM 992 O O . PHE A 1 124 ? 25.079 -0.142 -19.858 1.00 66.56 124 PHE A O 1
ATOM 999 N N . THR A 1 125 ? 22.975 0.297 -19.220 1.00 74.25 125 THR A N 1
ATOM 1000 C CA . THR A 1 125 ? 23.367 1.377 -18.313 1.00 74.25 125 THR A CA 1
ATOM 1001 C C . THR A 1 125 ? 23.897 0.849 -16.975 1.00 74.25 125 THR A C 1
ATOM 1003 O O . THR A 1 125 ? 23.731 -0.326 -16.619 1.00 74.25 125 THR A O 1
ATOM 1006 N N . GLN A 1 126 ? 24.571 1.712 -16.207 1.00 75.31 126 GLN A N 1
ATOM 1007 C CA . GLN A 1 126 ? 25.094 1.322 -14.896 1.00 75.31 126 GLN A CA 1
ATOM 1008 C C . GLN A 1 126 ? 23.970 1.025 -13.893 1.00 75.31 126 GLN A C 1
ATOM 1010 O O . GLN A 1 126 ? 24.122 0.136 -13.053 1.00 75.31 126 GLN A O 1
ATOM 1015 N N . GLU A 1 127 ? 22.828 1.694 -14.033 1.00 78.50 127 GLU A N 1
ATOM 1016 C CA . GLU A 1 127 ? 21.618 1.501 -13.234 1.00 78.50 127 GLU A CA 1
ATOM 1017 C C . GLU A 1 127 ? 21.053 0.091 -13.445 1.00 78.50 127 GLU A C 1
ATOM 1019 O O . GLU A 1 127 ? 20.762 -0.605 -12.473 1.00 78.50 127 GLU A O 1
ATOM 1024 N N . ASN A 1 128 ? 21.001 -0.392 -14.694 1.00 73.50 128 ASN A N 1
ATOM 1025 C CA . ASN A 1 128 ? 20.540 -1.749 -15.013 1.00 73.50 128 ASN A CA 1
ATOM 1026 C C . ASN A 1 128 ? 21.404 -2.822 -14.330 1.00 73.50 128 ASN A C 1
ATOM 1028 O O . ASN A 1 128 ? 20.884 -3.805 -13.795 1.00 73.50 128 ASN A O 1
ATOM 1032 N N . ARG A 1 129 ? 22.727 -2.615 -14.284 1.00 77.50 129 ARG A N 1
ATOM 1033 C CA . ARG A 1 129 ? 23.656 -3.507 -13.574 1.00 77.50 129 ARG A CA 1
ATOM 1034 C C . ARG A 1 129 ? 23.430 -3.479 -12.060 1.00 77.50 129 ARG A C 1
ATOM 1036 O O . ARG A 1 129 ? 23.444 -4.538 -11.435 1.00 77.50 129 ARG A O 1
ATOM 1043 N N . GLN A 1 130 ? 23.221 -2.301 -11.470 1.00 81.31 130 GLN A N 1
ATOM 1044 C CA . GLN A 1 130 ? 22.947 -2.166 -10.035 1.00 81.31 130 GLN A CA 1
ATOM 1045 C C . GLN A 1 130 ? 21.628 -2.845 -9.652 1.00 81.31 130 GLN A C 1
ATOM 1047 O O . GLN A 1 130 ? 21.616 -3.644 -8.720 1.00 81.31 130 GLN A O 1
ATOM 1052 N N . ILE A 1 131 ? 20.554 -2.622 -10.417 1.00 80.88 131 ILE A N 1
ATOM 1053 C CA . ILE A 1 131 ? 19.250 -3.264 -10.197 1.00 80.88 131 ILE A CA 1
ATOM 1054 C C . ILE A 1 131 ? 19.383 -4.791 -10.249 1.00 80.88 131 ILE A C 1
ATOM 1056 O O . ILE A 1 131 ? 18.885 -5.481 -9.358 1.00 80.88 131 ILE A O 1
ATOM 1060 N N . LEU A 1 132 ? 20.093 -5.330 -11.247 1.00 76.25 132 LEU A N 1
ATOM 1061 C CA . LEU A 1 132 ? 20.309 -6.772 -11.372 1.00 76.25 132 LEU A CA 1
ATOM 1062 C C . LEU A 1 132 ? 21.084 -7.335 -10.171 1.00 76.25 132 LEU A C 1
ATOM 1064 O O . LEU A 1 132 ? 20.658 -8.330 -9.587 1.00 76.25 132 LEU A O 1
ATOM 1068 N N . LEU A 1 133 ? 22.178 -6.683 -9.761 1.00 82.25 133 LEU A N 1
ATOM 1069 C CA . LEU A 1 133 ? 22.965 -7.085 -8.590 1.00 82.25 133 LEU A CA 1
ATOM 1070 C C . LEU A 1 133 ? 22.143 -7.027 -7.295 1.00 82.25 133 LEU A C 1
ATOM 1072 O O . LEU A 1 133 ? 22.247 -7.934 -6.471 1.00 82.25 133 LEU A O 1
ATOM 1076 N N . THR A 1 134 ? 21.295 -6.011 -7.123 1.00 82.56 134 THR A N 1
ATOM 1077 C CA . THR A 1 134 ? 20.414 -5.880 -5.956 1.00 82.56 134 THR A CA 1
ATOM 1078 C C . THR A 1 134 ? 19.335 -6.960 -5.929 1.00 82.56 134 THR A C 1
ATOM 1080 O O . THR A 1 134 ? 19.097 -7.536 -4.872 1.00 82.56 134 THR A O 1
ATOM 1083 N N . ILE A 1 135 ? 18.707 -7.287 -7.064 1.00 77.94 135 ILE A N 1
ATOM 1084 C CA . ILE A 1 135 ? 17.693 -8.354 -7.141 1.00 77.94 135 ILE A CA 1
ATOM 1085 C C . ILE A 1 135 ? 18.326 -9.724 -6.879 1.00 77.94 135 ILE A C 1
ATOM 1087 O O . ILE A 1 135 ? 17.796 -10.505 -6.089 1.00 77.94 135 ILE A O 1
ATOM 1091 N N . VAL A 1 136 ? 19.475 -10.002 -7.501 1.00 78.25 136 VAL A N 1
ATOM 1092 C CA . VAL A 1 136 ? 20.260 -11.225 -7.280 1.00 78.25 136 VAL A CA 1
ATOM 1093 C C . VAL A 1 136 ? 20.657 -11.325 -5.803 1.00 78.25 136 VAL A C 1
ATOM 1095 O O . VAL A 1 136 ? 20.366 -12.330 -5.156 1.00 78.25 136 VAL A O 1
ATOM 1098 N N . GLY A 1 137 ? 21.219 -10.259 -5.229 1.00 80.00 137 GLY A N 1
ATOM 1099 C CA . GLY A 1 137 ? 21.578 -10.189 -3.811 1.00 80.00 137 GLY A CA 1
ATOM 1100 C C . GLY A 1 137 ? 20.383 -10.354 -2.867 1.00 80.00 137 GLY A C 1
ATOM 1101 O O . GLY A 1 137 ? 20.494 -11.057 -1.869 1.00 80.00 137 GLY A O 1
ATOM 1102 N N . PHE A 1 138 ? 19.221 -9.785 -3.189 1.00 80.19 138 PHE A N 1
ATOM 1103 C CA . PHE A 1 138 ? 17.998 -9.929 -2.397 1.00 80.19 138 PHE A CA 1
ATOM 110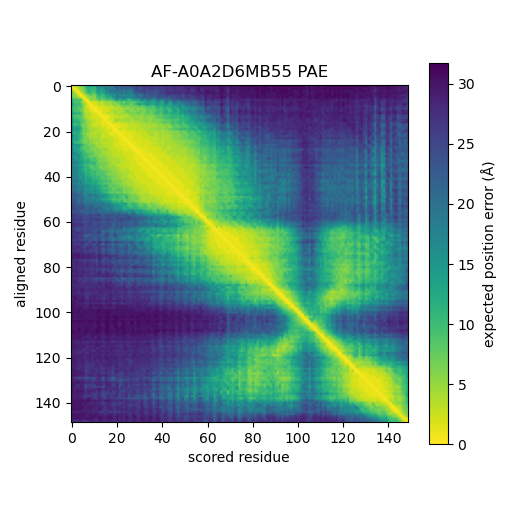4 C C . PHE A 1 138 ? 17.420 -11.347 -2.463 1.00 80.19 138 PHE A C 1
ATOM 1106 O O . PHE A 1 138 ? 17.016 -11.884 -1.434 1.00 80.19 138 PHE A O 1
ATOM 1113 N N . TYR A 1 139 ? 17.388 -11.981 -3.640 1.00 74.94 139 TYR A N 1
ATOM 1114 C CA . TYR A 1 139 ? 16.822 -13.325 -3.796 1.00 74.94 139 TYR A CA 1
ATOM 1115 C C . TYR A 1 139 ? 17.730 -14.399 -3.184 1.00 74.94 139 TYR A C 1
ATOM 1117 O O . TYR A 1 139 ? 17.260 -15.232 -2.409 1.00 74.94 139 TYR A O 1
ATOM 1125 N N . PHE A 1 140 ? 19.041 -14.338 -3.443 1.00 73.38 140 PHE A N 1
ATOM 1126 C CA . PHE A 1 140 ? 20.006 -15.248 -2.818 1.00 73.38 140 PHE A CA 1
ATOM 1127 C C . PHE A 1 140 ? 20.224 -14.934 -1.330 1.00 73.38 140 PHE A C 1
ATOM 1129 O O . PHE A 1 140 ? 20.388 -15.854 -0.531 1.00 73.38 140 PHE A O 1
ATOM 1136 N N . GLY A 1 141 ? 20.143 -13.664 -0.930 1.00 67.75 141 GLY A N 1
ATOM 1137 C CA . GLY A 1 141 ? 20.212 -13.231 0.466 1.00 67.75 141 GLY A CA 1
ATOM 1138 C C . GLY A 1 141 ? 18.997 -13.662 1.287 1.00 67.75 141 GLY A C 1
ATOM 1139 O O . GLY A 1 141 ? 19.167 -14.181 2.387 1.00 67.75 141 GLY A O 1
ATOM 1140 N N . ASN A 1 142 ? 17.777 -13.545 0.750 1.00 62.22 142 ASN A N 1
ATOM 1141 C CA . ASN A 1 142 ? 16.576 -14.079 1.400 1.00 62.22 142 ASN A CA 1
ATOM 1142 C C . ASN A 1 142 ? 16.565 -15.606 1.426 1.00 62.22 142 ASN A C 1
ATOM 1144 O O . ASN A 1 142 ? 16.137 -16.173 2.422 1.00 62.22 142 ASN A O 1
ATOM 1148 N N . ALA A 1 143 ? 17.054 -16.286 0.386 1.00 56.28 143 ALA A N 1
ATOM 1149 C CA . ALA A 1 143 ? 17.197 -17.742 0.407 1.00 56.28 143 ALA A CA 1
ATOM 1150 C C . ALA A 1 143 ? 18.206 -18.208 1.477 1.00 56.28 143 ALA A C 1
ATOM 1152 O O . ALA A 1 143 ? 17.965 -19.205 2.156 1.00 56.28 143 ALA A O 1
ATOM 1153 N N . ALA A 1 144 ? 19.296 -17.459 1.682 1.00 57.03 144 ALA A N 1
ATOM 1154 C CA . ALA A 1 144 ? 20.252 -17.704 2.762 1.00 57.03 144 ALA A CA 1
ATOM 1155 C C . ALA A 1 144 ? 19.670 -17.378 4.152 1.00 57.03 144 ALA A C 1
ATOM 1157 O O . ALA A 1 144 ? 19.888 -18.131 5.098 1.00 57.03 144 ALA A O 1
ATOM 1158 N N . ALA A 1 145 ? 18.889 -16.300 4.278 1.00 59.22 145 ALA A N 1
ATOM 1159 C CA . ALA A 1 145 ? 18.259 -15.887 5.534 1.00 59.22 145 ALA A CA 1
ATOM 1160 C C . ALA A 1 145 ? 17.037 -16.742 5.923 1.00 59.22 145 ALA A C 1
ATOM 1162 O O . ALA A 1 145 ? 16.759 -16.907 7.111 1.00 59.22 145 ALA A O 1
ATOM 1163 N N . ALA A 1 146 ? 16.324 -17.308 4.944 1.00 58.06 146 ALA A N 1
ATOM 1164 C CA . ALA A 1 146 ? 15.175 -18.189 5.153 1.00 58.06 146 ALA A CA 1
ATOM 1165 C C . ALA A 1 146 ? 15.576 -19.569 5.693 1.00 58.06 146 ALA A C 1
ATOM 1167 O O . ALA A 1 146 ? 14.736 -20.274 6.251 1.00 58.06 146 ALA A O 1
ATOM 1168 N N . ARG A 1 147 ? 16.858 -19.953 5.599 1.00 51.81 147 ARG A N 1
ATOM 1169 C CA . ARG A 1 147 ? 17.388 -21.155 6.250 1.00 51.81 147 ARG A CA 1
ATOM 1170 C C . ARG A 1 147 ? 17.752 -20.863 7.712 1.00 51.81 147 ARG A C 1
ATOM 1172 O O . ARG A 1 147 ? 18.895 -21.030 8.122 1.00 51.81 147 ARG A O 1
ATOM 1179 N N . LYS A 1 148 ? 16.769 -20.427 8.500 1.00 48.34 148 LYS A N 1
ATOM 1180 C CA . LYS A 1 148 ? 16.822 -20.504 9.964 1.00 48.34 148 LYS A CA 1
ATOM 1181 C C . LYS A 1 148 ? 15.962 -21.683 10.407 1.00 48.34 148 LYS A C 1
ATOM 1183 O O . LYS A 1 148 ? 14.741 -21.584 10.457 1.00 48.34 148 LYS A O 1
ATOM 1188 N N . THR A 1 149 ? 16.640 -22.806 10.628 1.00 48.84 149 THR A N 1
ATOM 1189 C CA . THR A 1 149 ? 16.266 -23.783 11.659 1.00 48.84 149 THR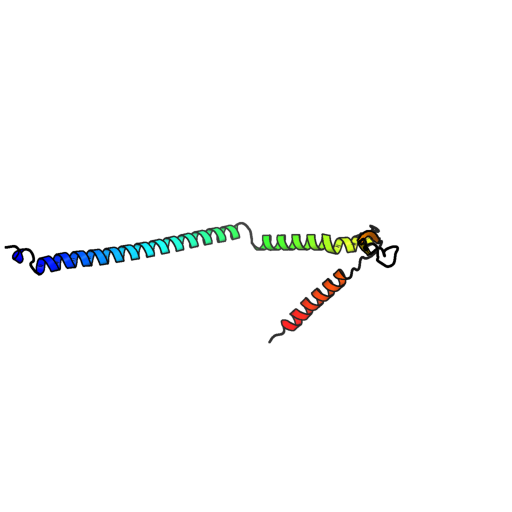 A CA 1
ATOM 1190 C C . THR A 1 149 ? 16.137 -23.099 13.008 1.00 48.84 149 THR A C 1
ATOM 1192 O O . THR A 1 149 ? 16.990 -22.215 13.265 1.00 48.84 149 THR A O 1
#

Mean predicted aligned error: 17.34 Å

Foldseek 3Di:
DVVVVVPVVVVVVVVVVVVVVVVVVVVVVVVVVVVVVVVVVVVVVVVVVVVVVVCVVDVVVVVVVVVVVVVVVVCCVPPVCLQCCLVVQHWDKDWDFDFPDDPPNCPPDTDTDTDIDTDNDGDDDPVNVVVVVVVVCVVVVVVVVVPDD

Secondary structure (DSSP, 8-state):
-GGGSS-HHHHHHHHHHHHHHHHHHHHHHHHHHHHHHHHHHHHHHHHHHHHHHHHHHS-HHHHHHHHHHHHHHHHIIIIIHHHHGGGGTPPEEEEEEEEEPPTTTT-S--EEEEEEEEE-S----HHHHHHHHHHHHHHHHHHHHS---

pLDDT: mean 75.54, std 12.51, range [48.34, 96.44]

Sequence (149 aa):
MLTSFLTVEFISMVASGIVGFIFRSIAEKQKYEQDRFNRMLDALKQSDKSMNQAVKRVPVDVGKVVRRVIVLTILFGTIVAPFLLPFFNIPVIVENQETSESIFWGLFGSSNTTVYHQIYGFLFTQENRQILLTIVGFYFGNAAAARKT